Protein AF-A0A955Y5Y2-F1 (afdb_monomer_lite)

pLDDT: mean 74.16, std 17.86, range [42.34, 96.94]

Foldseek 3Di:
DDDDDPVNVVVVVVVVVVVVVVVVVVVVVVVVVVVVVVVVVVVVVVVVVVVVVVLVVLVVVCVVQVHDSQWDWDQDPNFTWIDHPVGDIDGRPPPPDDDPPPPPPPPPDDPPPPPPDDDPPDDDDD

Sequence (126 aa):
MRKLTKAEALVLAAVEDRGQGVERVIRGLMSKVEEHHRAISELDDQMGELEVRRSTERAAVFELLGLPGDSLIVREGGEVMVAWEDGDARPLPVEATDPPEIVKPEDHETPDAEATRIPDEGPPAP

Structure (mmCIF, N/CA/C/O backbone):
data_AF-A0A955Y5Y2-F1
#
_entry.id   AF-A0A955Y5Y2-F1
#
loop_
_atom_site.group_PDB
_atom_site.id
_atom_site.type_symbol
_atom_site.label_atom_id
_atom_site.label_alt_id
_atom_site.label_comp_id
_atom_site.label_asym_id
_atom_site.label_entity_id
_atom_site.label_seq_id
_atom_site.pdbx_PDB_ins_code
_atom_site.Cartn_x
_atom_site.Cartn_y
_atom_site.Cartn_z
_atom_site.occupancy
_atom_site.B_iso_or_equiv
_atom_site.auth_seq_id
_atom_site.auth_comp_id
_atom_site.auth_asym_id
_atom_site.auth_atom_id
_atom_site.pdbx_PDB_model_num
ATOM 1 N N . MET A 1 1 ? -13.826 -6.237 57.355 1.00 45.50 1 MET A N 1
ATOM 2 C CA . MET A 1 1 ? -14.135 -6.392 55.916 1.00 45.50 1 MET A CA 1
ATOM 3 C C . MET A 1 1 ? -15.560 -5.909 55.675 1.00 45.50 1 MET A C 1
ATOM 5 O O . MET A 1 1 ? -16.478 -6.518 56.210 1.00 45.50 1 MET A O 1
ATOM 9 N N . ARG A 1 2 ? -15.763 -4.786 54.968 1.00 61.03 2 ARG A N 1
ATOM 10 C CA . ARG A 1 2 ? -17.113 -4.373 54.542 1.00 61.03 2 ARG A CA 1
ATOM 11 C C . ARG A 1 2 ? -17.550 -5.312 53.416 1.00 61.03 2 ARG A C 1
ATOM 13 O O . ARG A 1 2 ? -16.801 -5.493 52.464 1.00 61.03 2 ARG A O 1
ATOM 20 N N . LYS A 1 3 ? -18.711 -5.951 53.564 1.00 64.31 3 LYS A N 1
ATOM 21 C CA . LYS A 1 3 ? -19.311 -6.775 52.508 1.00 64.31 3 LYS A CA 1
ATOM 22 C C . LYS A 1 3 ? -19.911 -5.831 51.468 1.00 64.31 3 LYS A C 1
ATOM 24 O O . LYS A 1 3 ? -20.670 -4.946 51.857 1.00 64.31 3 LYS A O 1
ATOM 29 N N . LEU A 1 4 ? -19.557 -6.017 50.196 1.00 67.38 4 LEU A N 1
ATOM 30 C CA . LEU A 1 4 ? -20.195 -5.304 49.092 1.00 67.38 4 LEU A CA 1
ATOM 31 C C . LEU A 1 4 ? -21.700 -5.570 49.126 1.00 67.38 4 LEU A C 1
ATOM 33 O O . LEU A 1 4 ? -22.148 -6.710 49.284 1.00 67.38 4 LEU A O 1
ATOM 37 N N . THR A 1 5 ? -22.481 -4.515 48.962 1.00 85.00 5 THR A N 1
ATOM 38 C CA . THR A 1 5 ? -23.910 -4.639 48.709 1.00 85.00 5 THR A CA 1
ATOM 39 C C . THR A 1 5 ? -24.135 -5.231 47.317 1.00 85.00 5 THR A C 1
ATOM 41 O O . THR A 1 5 ? -23.305 -5.111 46.414 1.00 85.00 5 THR A O 1
ATOM 44 N N . LYS A 1 6 ? -25.290 -5.870 47.110 1.00 84.06 6 LYS A N 1
ATOM 45 C CA . LYS A 1 6 ? -25.657 -6.457 45.810 1.00 84.06 6 LYS A CA 1
ATOM 46 C C . LYS A 1 6 ? -25.594 -5.432 44.664 1.00 84.06 6 LYS A C 1
ATOM 48 O O . LYS A 1 6 ? -25.239 -5.791 43.548 1.00 84.06 6 LYS A O 1
ATOM 53 N N . ALA A 1 7 ? -25.912 -4.167 44.947 1.00 79.88 7 ALA A N 1
ATOM 54 C CA . ALA A 1 7 ? -25.835 -3.076 43.980 1.00 79.88 7 ALA A CA 1
ATOM 55 C C . ALA A 1 7 ? -24.384 -2.740 43.600 1.00 79.88 7 ALA A C 1
ATOM 57 O O . ALA A 1 7 ? -24.078 -2.637 42.417 1.00 79.88 7 ALA A O 1
ATOM 58 N N . GLU A 1 8 ? -23.479 -2.644 44.578 1.00 83.62 8 GLU A N 1
ATOM 59 C CA . GLU A 1 8 ? -22.054 -2.392 44.324 1.00 83.62 8 GLU A CA 1
ATOM 60 C C . GLU A 1 8 ? -21.419 -3.521 43.501 1.00 83.62 8 GLU A C 1
ATOM 62 O O . GLU A 1 8 ? -20.617 -3.251 42.612 1.00 83.62 8 GLU A O 1
ATOM 67 N N . ALA A 1 9 ? -21.815 -4.777 43.741 1.00 84.00 9 ALA A N 1
ATOM 68 C CA . ALA A 1 9 ? -21.291 -5.922 42.995 1.00 84.00 9 ALA A CA 1
ATOM 69 C C . ALA A 1 9 ? -21.738 -5.906 41.523 1.00 84.00 9 ALA A C 1
ATOM 71 O O . ALA A 1 9 ? -20.953 -6.218 40.633 1.00 84.00 9 ALA A O 1
ATOM 72 N N . LEU A 1 10 ? -22.985 -5.500 41.261 1.00 84.50 10 LEU A N 1
ATOM 73 C CA . LEU A 1 10 ? -23.511 -5.355 39.901 1.00 84.50 10 LEU A CA 1
ATOM 74 C C . LEU A 1 10 ? -22.847 -4.200 39.146 1.00 84.50 10 LEU A C 1
ATOM 76 O O . LEU A 1 10 ? -22.540 -4.343 37.966 1.00 84.50 10 LEU A O 1
ATOM 80 N N . VAL A 1 11 ? -22.606 -3.071 39.820 1.00 83.81 11 VAL A N 1
ATOM 81 C CA . VAL A 1 11 ? -21.894 -1.933 39.221 1.00 83.81 11 VAL A CA 1
ATOM 82 C C . VAL A 1 11 ? -20.459 -2.323 38.881 1.00 83.81 11 VAL A C 1
ATOM 84 O O . VAL A 1 11 ? -20.006 -2.029 37.779 1.00 83.81 11 VAL A O 1
ATOM 87 N N . LEU A 1 12 ? -19.767 -3.023 39.783 1.00 85.94 12 LEU A N 1
ATOM 88 C CA . LEU A 1 12 ? -18.402 -3.485 39.543 1.00 85.94 12 LEU A CA 1
ATOM 89 C C . LEU A 1 12 ? -18.336 -4.435 38.337 1.00 85.94 12 LEU A C 1
ATOM 91 O O . LEU A 1 12 ? -17.557 -4.188 37.422 1.00 85.94 12 LEU A O 1
ATOM 95 N N . ALA A 1 13 ? -19.222 -5.434 38.276 1.00 82.75 13 ALA A N 1
ATOM 96 C CA . ALA A 1 13 ? -19.293 -6.366 37.150 1.00 82.75 13 ALA A CA 1
ATOM 97 C C . ALA A 1 13 ? -19.595 -5.660 35.813 1.00 82.75 13 ALA A C 1
ATOM 99 O O . ALA A 1 13 ? -19.000 -5.982 34.788 1.00 82.75 13 ALA A O 1
ATOM 100 N N . ALA A 1 14 ? -20.485 -4.661 35.814 1.00 79.69 14 ALA A N 1
ATOM 101 C CA . ALA A 1 14 ? -20.801 -3.884 34.614 1.00 79.69 14 ALA A CA 1
ATOM 102 C C . ALA A 1 14 ? -19.629 -3.000 34.146 1.00 79.69 14 ALA A C 1
ATOM 104 O O . ALA A 1 14 ? -19.460 -2.778 32.947 1.00 79.69 14 ALA A O 1
ATOM 105 N N . VAL A 1 15 ? -18.825 -2.479 35.078 1.00 85.94 15 VAL A N 1
ATOM 106 C CA . VAL A 1 15 ? -17.611 -1.712 34.761 1.00 85.94 15 VAL A CA 1
ATOM 107 C C . VAL A 1 15 ? -16.519 -2.630 34.209 1.00 85.94 15 VAL A C 1
ATOM 109 O O . VAL A 1 15 ? -15.886 -2.274 33.216 1.00 85.94 15 VAL A O 1
ATOM 112 N N . GLU A 1 16 ? -16.335 -3.812 34.797 1.00 89.56 16 GLU A N 1
ATOM 113 C CA . GLU A 1 16 ? -15.384 -4.823 34.320 1.00 89.56 16 GLU A CA 1
ATOM 114 C C . GLU A 1 16 ? -15.719 -5.301 32.902 1.00 89.56 16 GLU A C 1
ATOM 116 O O . GLU A 1 16 ? -14.844 -5.291 32.036 1.00 89.56 16 GLU A O 1
ATOM 121 N N . ASP A 1 17 ? -16.986 -5.629 32.626 1.00 88.31 17 ASP A N 1
ATOM 122 C CA . ASP A 1 17 ? -17.436 -6.053 31.293 1.00 88.31 17 ASP A CA 1
ATOM 123 C C . ASP A 1 17 ? -17.211 -4.956 30.237 1.00 88.31 17 ASP A C 1
ATOM 125 O O . ASP A 1 17 ? -16.697 -5.211 29.144 1.00 88.31 17 ASP A O 1
ATOM 129 N N . ARG A 1 18 ? -17.479 -3.689 30.589 1.00 84.69 18 ARG A N 1
ATOM 130 C CA . ARG A 1 18 ? -17.151 -2.547 29.722 1.00 84.69 18 ARG A CA 1
ATOM 131 C C . ARG A 1 18 ? -15.653 -2.421 29.471 1.00 84.69 18 ARG A C 1
ATOM 133 O O . ARG A 1 18 ? -15.261 -2.173 28.332 1.00 84.69 18 ARG A O 1
ATOM 140 N N . GLY A 1 19 ? -14.829 -2.591 30.504 1.00 86.12 19 GLY A N 1
ATOM 141 C CA . GLY A 1 19 ? -13.370 -2.555 30.388 1.00 86.12 19 GLY A CA 1
ATOM 142 C C . GLY A 1 19 ? -12.848 -3.623 29.426 1.00 86.12 19 GLY A C 1
ATOM 143 O O . GLY A 1 19 ? -12.099 -3.309 28.502 1.00 86.12 19 GLY A O 1
ATOM 144 N N . GLN A 1 20 ? -13.333 -4.858 29.564 1.00 90.38 20 GLN A N 1
ATOM 145 C CA . GLN A 1 20 ? -13.008 -5.966 28.658 1.00 90.38 20 GLN A CA 1
ATOM 146 C C . GLN A 1 20 ? -13.534 -5.736 27.232 1.00 90.38 20 GLN A C 1
ATOM 148 O O . GLN A 1 20 ? -12.909 -6.141 26.249 1.00 90.38 20 GLN A O 1
ATOM 153 N N . GLY A 1 21 ? -14.690 -5.082 27.091 1.00 90.00 21 GLY A N 1
ATOM 154 C CA . GLY A 1 21 ? -15.218 -4.641 25.800 1.00 90.00 21 GLY A CA 1
ATOM 155 C C . GLY A 1 21 ? -14.276 -3.665 25.092 1.00 90.00 21 GLY A C 1
ATOM 156 O O . GLY A 1 21 ? -13.936 -3.876 23.929 1.00 90.00 21 GLY A O 1
ATOM 157 N N . VAL A 1 22 ? -13.805 -2.637 25.802 1.00 92.56 22 VAL A N 1
ATOM 158 C CA . VAL A 1 22 ? -12.859 -1.644 25.268 1.00 92.56 22 VAL A CA 1
ATOM 159 C C . VAL A 1 22 ? -11.522 -2.290 24.903 1.00 92.56 22 VAL A C 1
ATOM 161 O O . VAL A 1 22 ? -11.001 -2.031 23.820 1.00 92.56 22 VAL A O 1
ATOM 164 N N . GLU A 1 23 ? -10.993 -3.175 25.749 1.00 93.38 23 GLU A N 1
ATOM 165 C CA . GLU A 1 23 ? -9.736 -3.879 25.472 1.00 93.38 23 GLU A CA 1
ATOM 166 C C . GLU A 1 23 ? -9.810 -4.697 24.172 1.00 93.38 23 GLU A C 1
ATOM 168 O O . GLU A 1 23 ? -8.896 -4.645 23.345 1.00 93.38 23 GLU A O 1
ATOM 173 N N . ARG A 1 24 ? -10.926 -5.404 23.943 1.00 93.62 24 ARG A N 1
ATOM 174 C CA . ARG A 1 24 ? -11.150 -6.154 22.697 1.00 93.62 24 ARG A CA 1
ATOM 175 C C . ARG A 1 24 ? -11.165 -5.249 21.467 1.00 93.62 24 ARG A C 1
ATOM 177 O O . ARG A 1 24 ? -10.571 -5.612 20.454 1.00 93.62 24 ARG A O 1
ATOM 184 N N . VAL A 1 25 ? -11.800 -4.079 21.555 1.00 93.25 25 VAL A N 1
ATOM 185 C CA . VAL A 1 25 ? -11.823 -3.102 20.453 1.00 93.25 25 VAL A CA 1
ATOM 186 C C . VAL A 1 25 ? -10.416 -2.596 20.149 1.00 93.25 25 VAL A C 1
ATOM 188 O O . VAL A 1 25 ? -10.007 -2.610 18.991 1.00 93.25 25 VAL A O 1
ATOM 191 N N . ILE A 1 26 ? -9.653 -2.205 21.174 1.00 93.31 26 ILE A N 1
ATOM 192 C CA . ILE A 1 26 ? -8.278 -1.714 21.002 1.00 93.31 26 ILE A CA 1
ATOM 193 C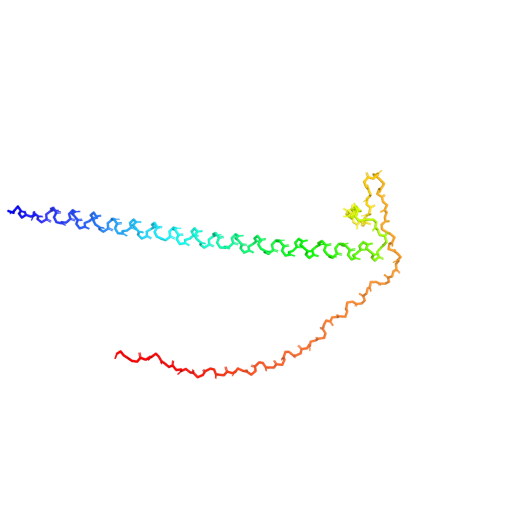 C . ILE A 1 26 ? -7.403 -2.788 20.351 1.00 93.31 26 ILE A C 1
ATOM 195 O O . ILE A 1 26 ? -6.698 -2.501 19.388 1.00 93.31 26 ILE A O 1
ATOM 199 N N . ARG A 1 27 ? -7.492 -4.039 20.816 1.00 94.94 27 ARG A N 1
ATOM 200 C CA . ARG A 1 27 ? -6.735 -5.156 20.237 1.00 94.94 27 ARG A CA 1
ATOM 201 C C . ARG A 1 27 ? -7.098 -5.400 18.771 1.00 94.94 27 ARG A C 1
ATOM 203 O O . ARG A 1 27 ? -6.209 -5.608 17.950 1.00 94.94 27 ARG A O 1
ATOM 210 N N . GLY A 1 28 ? -8.387 -5.330 18.433 1.00 95.50 28 GLY A N 1
ATOM 211 C CA . GLY A 1 28 ? -8.853 -5.429 17.048 1.00 95.50 28 GLY A CA 1
ATOM 212 C C . GLY A 1 28 ? -8.309 -4.305 16.162 1.00 95.50 28 GLY A C 1
ATOM 213 O O . GLY A 1 28 ? -7.850 -4.566 15.052 1.00 95.50 28 GLY A O 1
ATOM 214 N N . LEU A 1 29 ? -8.292 -3.068 16.668 1.00 94.94 29 LEU A N 1
ATOM 215 C CA . LEU A 1 29 ? -7.722 -1.920 15.958 1.00 94.94 29 LEU A CA 1
ATOM 216 C C . LEU A 1 29 ? -6.215 -2.072 15.742 1.00 94.94 29 LEU A C 1
ATOM 218 O O . LEU A 1 29 ? -5.747 -1.859 14.629 1.00 94.94 29 LEU A O 1
ATOM 222 N N . MET A 1 30 ? -5.462 -2.484 16.766 1.00 95.06 30 MET A N 1
ATOM 223 C CA . MET A 1 30 ? -4.018 -2.712 16.636 1.00 95.06 30 MET A CA 1
ATOM 224 C 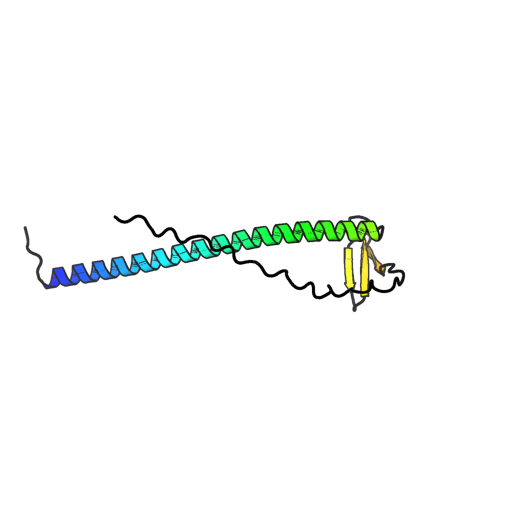C . MET A 1 30 ? -3.710 -3.790 15.595 1.00 95.06 30 MET A C 1
ATOM 226 O O . MET A 1 30 ? -2.867 -3.577 14.730 1.00 95.06 30 MET A O 1
ATOM 230 N N . SER A 1 31 ? -4.456 -4.898 15.606 1.00 94.19 31 SER A N 1
ATOM 231 C CA . SER A 1 31 ? -4.306 -5.949 14.597 1.00 94.19 31 SER A CA 1
ATOM 232 C C . SER A 1 31 ? -4.566 -5.434 13.177 1.00 94.19 31 SER A C 1
ATOM 234 O O . SER A 1 31 ? -3.843 -5.809 12.257 1.00 94.19 31 SER A O 1
ATOM 236 N N . LYS A 1 32 ? -5.559 -4.555 12.989 1.00 95.38 32 LYS A N 1
ATOM 237 C CA . LYS A 1 32 ? -5.836 -3.938 11.684 1.00 95.38 32 LYS A CA 1
ATOM 238 C C . LYS A 1 32 ? -4.749 -2.960 11.246 1.00 95.38 32 LYS A C 1
ATOM 240 O O . LYS A 1 32 ? -4.411 -2.916 10.068 1.00 95.38 32 LYS A O 1
ATOM 245 N N . VAL A 1 33 ? -4.179 -2.201 12.179 1.00 95.31 33 VAL A N 1
ATOM 246 C CA . VAL A 1 33 ? -3.036 -1.322 11.894 1.00 95.31 33 VAL A CA 1
ATOM 247 C C . VAL A 1 33 ? -1.829 -2.138 11.427 1.00 95.31 33 VAL A C 1
ATOM 249 O O . VAL A 1 33 ? -1.204 -1.775 10.435 1.00 95.31 33 VAL A O 1
ATOM 252 N N . GLU A 1 34 ? -1.530 -3.260 12.084 1.00 95.88 34 GLU A N 1
ATOM 253 C CA . GLU A 1 34 ? -0.437 -4.151 11.674 1.00 95.88 34 GLU A CA 1
ATOM 254 C C . GLU A 1 34 ? -0.662 -4.762 10.284 1.00 95.88 34 GLU A C 1
ATOM 256 O O . GLU A 1 34 ? 0.269 -4.821 9.482 1.00 95.88 34 GLU A O 1
ATOM 261 N N . GLU A 1 35 ? -1.890 -5.186 9.977 1.00 96.19 35 GLU A N 1
ATOM 262 C CA . GLU A 1 35 ? -2.272 -5.698 8.654 1.00 96.19 35 GLU A CA 1
ATOM 263 C C . GLU A 1 35 ? -2.027 -4.653 7.558 1.00 96.19 35 GLU A C 1
ATOM 265 O O . GLU A 1 35 ? -1.377 -4.949 6.556 1.00 96.19 35 GLU A O 1
ATOM 270 N N . HIS A 1 36 ? -2.472 -3.412 7.773 1.00 95.50 36 HIS A N 1
ATOM 271 C CA . HIS A 1 36 ? -2.233 -2.326 6.824 1.00 95.50 36 HIS A CA 1
ATOM 272 C C . HIS A 1 36 ? -0.751 -1.996 6.674 1.00 95.50 36 HIS A C 1
ATOM 274 O O . HIS A 1 36 ? -0.298 -1.743 5.562 1.00 95.50 36 HIS A O 1
ATOM 280 N N . HIS A 1 37 ? 0.012 -2.020 7.765 1.00 95.56 37 HIS A N 1
ATOM 281 C CA . HIS A 1 37 ? 1.442 -1.751 7.699 1.00 95.56 37 HIS A CA 1
ATOM 282 C C . HIS A 1 37 ? 2.183 -2.797 6.856 1.00 95.56 37 HIS A C 1
ATOM 284 O O . HIS A 1 37 ? 3.022 -2.433 6.036 1.00 95.56 37 HIS A O 1
ATOM 290 N N . ARG A 1 38 ? 1.825 -4.082 6.989 1.00 94.81 38 ARG A N 1
ATOM 291 C CA . ARG A 1 38 ? 2.373 -5.147 6.133 1.00 94.81 38 ARG A CA 1
ATOM 292 C C . ARG A 1 38 ? 1.997 -4.953 4.668 1.00 94.81 38 ARG A C 1
ATOM 294 O O . ARG A 1 38 ? 2.872 -5.041 3.819 1.00 94.81 38 ARG A O 1
ATOM 301 N N . ALA A 1 39 ? 0.732 -4.639 4.386 1.00 95.25 39 ALA A N 1
ATOM 302 C CA . ALA A 1 39 ? 0.272 -4.408 3.018 1.00 95.25 39 ALA A CA 1
ATOM 303 C C . ALA A 1 39 ? 0.993 -3.225 2.348 1.00 95.25 39 ALA A C 1
ATOM 305 O O . ALA A 1 39 ? 1.331 -3.302 1.174 1.00 95.25 39 ALA A O 1
ATOM 306 N N . ILE A 1 40 ? 1.252 -2.143 3.091 1.00 95.44 40 ILE A N 1
ATOM 307 C CA . ILE A 1 40 ? 2.024 -1.000 2.582 1.00 95.44 40 ILE A CA 1
ATOM 308 C C . ILE A 1 40 ? 3.462 -1.422 2.270 1.00 95.44 40 ILE A C 1
ATOM 310 O O . ILE A 1 40 ? 3.950 -1.116 1.191 1.00 95.44 40 ILE A O 1
ATOM 314 N N . SER A 1 41 ? 4.113 -2.161 3.172 1.00 96.12 41 SER A N 1
ATOM 315 C CA . SER A 1 41 ? 5.479 -2.648 2.938 1.00 96.12 41 SER A CA 1
ATOM 316 C C . SER A 1 41 ? 5.568 -3.541 1.700 1.00 96.12 41 SER A C 1
ATOM 318 O O . SER A 1 41 ? 6.495 -3.405 0.915 1.00 96.12 41 SER A O 1
ATOM 320 N N . GLU A 1 42 ? 4.594 -4.431 1.505 1.00 96.88 42 GLU A N 1
ATOM 321 C CA . GLU A 1 42 ? 4.548 -5.308 0.332 1.00 96.88 42 GLU A CA 1
ATOM 322 C C . GLU A 1 42 ? 4.336 -4.519 -0.968 1.00 96.88 42 GLU A C 1
ATOM 324 O O . GLU A 1 42 ? 4.952 -4.825 -1.987 1.00 96.88 42 GLU A O 1
ATOM 329 N N . LEU A 1 43 ? 3.501 -3.476 -0.940 1.00 96.94 43 LEU A N 1
ATOM 330 C CA . LEU A 1 43 ? 3.318 -2.584 -2.085 1.00 96.94 43 LEU A CA 1
ATOM 331 C C . LEU A 1 43 ? 4.586 -1.788 -2.410 1.00 96.94 43 LEU A C 1
ATOM 333 O O . LEU A 1 43 ? 4.896 -1.621 -3.588 1.00 96.94 43 LEU A O 1
ATOM 337 N N . ASP A 1 44 ? 5.316 -1.322 -1.398 1.00 95.62 44 ASP A N 1
ATOM 338 C CA . ASP A 1 44 ? 6.589 -0.621 -1.591 1.00 95.62 44 ASP A CA 1
ATOM 339 C C . ASP A 1 44 ? 7.636 -1.546 -2.234 1.00 95.62 44 ASP A C 1
ATOM 341 O O . ASP A 1 44 ? 8.313 -1.141 -3.183 1.00 95.62 44 ASP A O 1
ATOM 345 N N . ASP A 1 45 ? 7.718 -2.805 -1.793 1.00 95.31 45 ASP A N 1
ATOM 346 C CA . ASP A 1 45 ? 8.606 -3.808 -2.392 1.00 95.31 45 ASP A CA 1
ATOM 347 C C . ASP A 1 45 ? 8.234 -4.074 -3.864 1.00 95.31 45 ASP A C 1
ATOM 349 O O . ASP A 1 45 ? 9.089 -4.011 -4.752 1.00 95.31 45 ASP A O 1
ATOM 353 N N . GLN A 1 46 ? 6.942 -4.277 -4.153 1.00 95.75 46 GLN A N 1
ATOM 354 C CA . GLN A 1 46 ? 6.439 -4.457 -5.522 1.00 95.75 46 GLN A CA 1
ATOM 355 C C . GLN A 1 46 ? 6.719 -3.238 -6.410 1.00 95.75 46 GLN A C 1
ATOM 357 O O . GLN A 1 46 ? 7.081 -3.383 -7.581 1.00 95.75 46 GLN A O 1
ATOM 362 N N . MET A 1 47 ? 6.562 -2.025 -5.874 1.00 95.00 47 MET A N 1
ATOM 363 C CA . MET A 1 47 ? 6.903 -0.798 -6.589 1.00 95.00 47 MET A CA 1
ATOM 364 C C . MET A 1 47 ? 8.395 -0.736 -6.914 1.00 95.00 47 MET A C 1
ATOM 366 O O . MET A 1 47 ? 8.742 -0.425 -8.053 1.00 95.00 47 MET A O 1
ATOM 370 N N . GLY A 1 48 ? 9.266 -1.081 -5.963 1.00 93.62 48 GLY A N 1
ATOM 371 C CA . GLY A 1 48 ? 10.709 -1.135 -6.187 1.00 93.62 48 GLY A CA 1
ATOM 372 C C . GLY A 1 48 ? 11.092 -2.117 -7.298 1.00 93.62 48 GLY A C 1
ATOM 373 O O . GLY A 1 48 ? 11.865 -1.775 -8.196 1.00 93.62 48 GLY A O 1
ATOM 374 N N . GLU A 1 49 ? 10.501 -3.313 -7.304 1.00 95.00 49 GLU A N 1
ATOM 375 C CA . GLU A 1 49 ? 10.715 -4.300 -8.370 1.00 95.00 49 GLU A CA 1
ATOM 376 C C . GLU A 1 49 ? 10.250 -3.788 -9.741 1.00 95.00 49 GLU A C 1
ATOM 378 O O . GLU A 1 49 ? 10.966 -3.931 -10.738 1.00 95.00 49 GLU A O 1
ATOM 383 N N . LEU A 1 50 ? 9.074 -3.154 -9.803 1.00 95.38 50 LEU A N 1
ATOM 384 C CA . LEU A 1 50 ? 8.546 -2.569 -11.037 1.00 95.38 50 LEU A CA 1
ATOM 385 C C . LEU A 1 50 ? 9.406 -1.408 -11.543 1.00 95.38 50 LEU A C 1
ATOM 387 O O . LEU A 1 50 ? 9.595 -1.281 -12.752 1.00 95.38 50 LEU A O 1
ATOM 391 N N . GLU A 1 51 ? 9.948 -0.575 -10.657 1.00 92.75 51 GLU A N 1
ATOM 392 C CA . GLU A 1 51 ? 10.857 0.511 -11.025 1.00 92.75 51 GLU A CA 1
ATOM 393 C C . GLU A 1 51 ? 12.169 -0.018 -11.605 1.00 92.75 51 GLU A C 1
ATOM 395 O O . GLU A 1 51 ? 12.607 0.454 -12.660 1.00 92.75 51 GLU A O 1
ATOM 400 N N . VAL A 1 52 ? 12.763 -1.033 -10.971 1.00 93.44 52 VAL A N 1
ATOM 401 C CA . VAL A 1 52 ? 13.970 -1.695 -11.484 1.00 93.44 52 VAL A CA 1
ATOM 402 C C . VAL A 1 52 ? 13.686 -2.321 -12.843 1.00 93.44 52 VAL A C 1
ATOM 404 O O . VAL A 1 52 ? 14.401 -2.038 -13.805 1.00 93.44 52 VAL A O 1
ATOM 407 N N . ARG A 1 53 ? 12.606 -3.100 -12.961 1.00 92.75 53 ARG A N 1
ATOM 408 C CA . ARG A 1 53 ? 12.206 -3.735 -14.221 1.00 92.75 53 ARG A CA 1
ATOM 409 C C . ARG A 1 53 ? 11.987 -2.706 -15.326 1.00 92.75 53 ARG A C 1
ATOM 411 O O . ARG A 1 53 ? 12.545 -2.851 -16.410 1.00 92.75 53 ARG A O 1
ATOM 418 N N . ARG A 1 54 ? 11.237 -1.638 -15.043 1.00 89.31 54 ARG A N 1
ATOM 419 C CA . ARG A 1 54 ? 10.994 -0.537 -15.984 1.00 89.31 54 ARG A CA 1
ATOM 420 C C . ARG A 1 54 ? 12.299 0.133 -16.409 1.00 89.31 54 ARG A C 1
ATOM 422 O O . ARG A 1 54 ? 12.439 0.492 -17.575 1.00 89.31 54 ARG A O 1
ATOM 429 N N . SER A 1 55 ? 13.240 0.318 -15.485 1.00 85.50 55 SER A N 1
ATOM 430 C CA . SER A 1 55 ? 14.560 0.880 -15.782 1.00 85.50 55 SER A CA 1
ATOM 431 C C . SER A 1 55 ? 15.359 -0.031 -16.719 1.00 85.50 55 SER A C 1
ATOM 433 O O . SER A 1 55 ? 15.880 0.435 -17.731 1.00 85.50 55 SER A O 1
ATOM 435 N N . THR A 1 56 ? 15.389 -1.339 -16.446 1.00 87.00 56 THR A N 1
ATOM 436 C CA . THR A 1 56 ? 16.073 -2.330 -17.291 1.00 87.00 56 THR A CA 1
ATOM 437 C C . THR A 1 56 ? 15.453 -2.421 -18.684 1.00 87.00 56 THR A C 1
ATOM 439 O O . THR A 1 56 ? 16.174 -2.375 -19.679 1.00 87.00 56 THR A O 1
ATOM 442 N N . GLU A 1 57 ? 14.124 -2.497 -18.775 1.00 87.19 57 GLU A N 1
ATOM 443 C CA . GLU A 1 57 ? 13.405 -2.523 -20.053 1.00 87.19 57 GLU A CA 1
ATOM 444 C C . GLU A 1 57 ? 13.642 -1.230 -20.847 1.00 87.19 57 GLU A C 1
ATOM 446 O O . GLU A 1 57 ? 13.925 -1.282 -22.043 1.00 87.19 57 GLU A O 1
ATOM 451 N N . ARG A 1 58 ? 13.613 -0.063 -20.186 1.00 84.06 58 ARG A N 1
ATOM 452 C CA . ARG A 1 58 ? 13.922 1.224 -20.825 1.00 84.06 58 ARG A CA 1
ATOM 453 C C . ARG A 1 58 ? 15.350 1.255 -21.368 1.00 84.06 58 ARG A C 1
ATOM 455 O O . ARG A 1 58 ? 15.539 1.679 -22.504 1.00 84.06 58 ARG A O 1
ATOM 462 N N . ALA A 1 59 ? 16.333 0.803 -20.591 1.00 81.94 59 ALA A N 1
ATOM 463 C CA . ALA A 1 59 ? 17.725 0.755 -21.030 1.00 81.94 59 ALA A CA 1
ATOM 464 C C . ALA A 1 59 ? 17.899 -0.145 -22.265 1.00 81.94 59 ALA A C 1
ATOM 466 O O . ALA A 1 59 ? 18.526 0.275 -23.234 1.00 81.94 59 ALA A O 1
ATOM 467 N N . ALA A 1 60 ? 17.273 -1.327 -22.273 1.00 84.25 60 ALA A N 1
ATOM 468 C CA . ALA A 1 60 ? 17.315 -2.245 -23.412 1.00 84.25 60 ALA A CA 1
ATOM 469 C C . ALA A 1 60 ? 16.669 -1.645 -24.673 1.00 84.25 60 ALA A C 1
ATOM 471 O O . ALA A 1 60 ? 17.229 -1.737 -25.763 1.00 84.25 60 ALA A O 1
ATOM 472 N N . VAL A 1 61 ? 15.513 -0.985 -24.534 1.00 83.81 61 VAL A N 1
ATOM 473 C CA . VAL A 1 61 ? 14.854 -0.287 -25.652 1.00 83.81 61 VAL A CA 1
ATOM 474 C C . VAL A 1 61 ? 15.747 0.821 -26.208 1.00 83.81 61 VAL A C 1
ATOM 476 O O . VAL A 1 61 ? 15.827 0.995 -27.421 1.00 83.81 61 VAL A O 1
ATOM 479 N N . PHE A 1 62 ? 16.434 1.565 -25.343 1.00 82.88 62 PHE A N 1
ATOM 480 C CA . PHE A 1 62 ? 17.291 2.668 -25.774 1.00 82.88 62 PHE A CA 1
ATOM 481 C C . PHE A 1 62 ? 18.529 2.152 -26.500 1.00 82.88 62 PHE A C 1
ATOM 483 O O . PHE A 1 62 ? 18.868 2.685 -27.552 1.00 82.88 62 PHE A O 1
ATOM 490 N N . GLU A 1 63 ? 19.152 1.086 -25.997 1.00 80.81 63 GLU A N 1
ATOM 491 C CA . GLU A 1 63 ? 20.273 0.423 -26.665 1.00 80.81 63 GLU A CA 1
ATOM 492 C C . GLU A 1 63 ? 19.875 -0.093 -28.055 1.00 80.81 63 GLU A C 1
ATOM 494 O O . GLU A 1 63 ? 20.555 0.207 -29.036 1.00 80.81 63 GLU A O 1
ATOM 499 N N . LEU A 1 64 ? 18.737 -0.791 -28.163 1.00 81.69 64 LEU A N 1
ATOM 500 C CA . LEU A 1 64 ? 18.225 -1.313 -29.437 1.00 81.69 64 LEU A CA 1
ATOM 501 C C . LEU A 1 64 ? 17.956 -0.212 -30.468 1.00 81.69 64 LEU A C 1
ATOM 503 O O . LEU A 1 64 ? 18.157 -0.421 -31.662 1.00 81.69 64 LEU A O 1
ATOM 507 N N . LEU A 1 65 ? 17.502 0.954 -30.013 1.00 80.62 65 LEU A N 1
ATOM 508 C CA . LEU A 1 65 ? 17.182 2.096 -30.867 1.00 80.62 65 LEU A CA 1
ATOM 509 C C . LEU A 1 65 ? 18.364 3.065 -31.050 1.00 80.62 65 LEU A C 1
ATOM 511 O O . LEU A 1 65 ? 18.213 4.085 -31.722 1.00 80.62 65 LEU A O 1
ATOM 515 N N . GLY A 1 66 ? 19.527 2.783 -30.449 1.00 80.88 66 GLY A N 1
ATOM 516 C CA . GLY A 1 66 ? 20.692 3.672 -30.476 1.00 80.88 66 GLY A CA 1
ATOM 517 C C . GLY A 1 66 ? 20.438 5.038 -29.829 1.00 80.88 66 GLY A C 1
ATOM 518 O O . GLY A 1 66 ? 21.058 6.030 -30.214 1.00 80.88 66 GLY A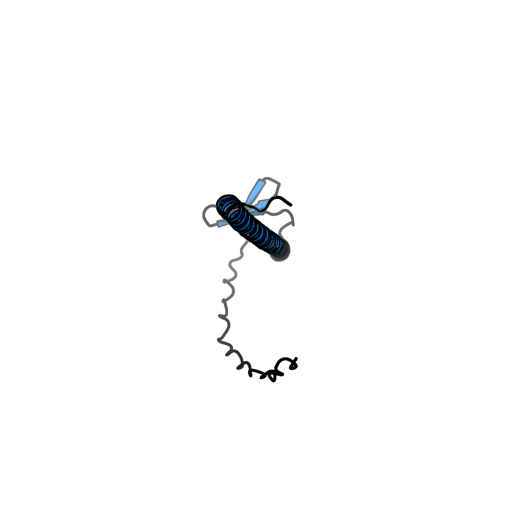 O 1
ATOM 519 N N . LEU A 1 67 ? 19.500 5.109 -28.882 1.00 78.88 67 LEU A N 1
ATOM 520 C CA . LEU A 1 67 ? 19.118 6.340 -28.200 1.00 78.88 67 LEU A CA 1
ATOM 521 C C . LEU A 1 67 ? 20.063 6.630 -27.025 1.00 78.88 67 LEU A C 1
ATOM 523 O O . LEU A 1 67 ? 20.439 5.711 -26.293 1.00 78.88 67 LEU A O 1
ATOM 527 N N . PRO A 1 68 ? 20.421 7.902 -26.786 1.00 77.56 68 PRO A N 1
ATOM 528 C CA . PRO A 1 68 ? 21.198 8.274 -25.610 1.00 77.56 68 PRO A CA 1
ATOM 529 C C . PRO A 1 68 ? 20.389 8.062 -24.315 1.00 77.56 68 PRO A C 1
ATOM 531 O O . PRO A 1 68 ? 19.158 8.137 -24.315 1.00 77.56 68 PRO A O 1
ATOM 534 N N . GLY A 1 69 ? 21.075 7.747 -23.209 1.00 70.31 69 GLY A N 1
ATOM 535 C CA . GLY A 1 69 ? 20.465 7.274 -21.951 1.00 70.31 69 GLY A CA 1
ATOM 536 C C . GLY A 1 69 ? 19.530 8.269 -21.244 1.00 70.31 69 GLY A C 1
ATOM 537 O O . GLY A 1 69 ? 18.705 7.874 -20.423 1.00 70.31 69 GLY A O 1
ATOM 538 N N . ASP A 1 70 ? 19.630 9.544 -21.592 1.00 75.81 70 ASP A N 1
ATOM 539 C CA . ASP A 1 70 ? 18.810 10.668 -21.135 1.00 75.81 70 ASP A CA 1
ATOM 540 C C . ASP A 1 70 ? 17.571 10.925 -22.013 1.00 75.81 70 ASP A C 1
ATOM 542 O O . ASP A 1 70 ? 16.733 11.756 -21.664 1.00 75.81 70 ASP A O 1
ATOM 546 N N . SER A 1 71 ? 17.397 10.180 -23.110 1.00 74.44 71 SER A N 1
ATOM 547 C CA . SER A 1 71 ? 16.238 10.326 -23.998 1.00 74.44 71 SER A CA 1
ATOM 548 C C . SER A 1 71 ? 14.916 10.115 -23.251 1.00 74.44 71 SER A C 1
ATOM 550 O O . SER A 1 71 ? 14.797 9.276 -22.352 1.00 74.44 71 SER A O 1
ATOM 552 N N . LEU A 1 72 ? 13.877 10.838 -23.654 1.00 73.94 72 LEU A N 1
ATOM 553 C CA . LEU A 1 72 ? 12.520 10.703 -23.139 1.00 73.94 72 LEU A CA 1
ATOM 554 C C . LEU A 1 72 ? 11.600 10.233 -24.266 1.00 73.94 72 LEU A C 1
ATOM 556 O O . LEU A 1 72 ? 11.486 10.899 -25.289 1.00 73.94 72 LEU A O 1
ATOM 560 N N . ILE A 1 73 ? 10.912 9.107 -24.076 1.00 74.06 73 ILE A N 1
ATOM 561 C CA . ILE A 1 73 ? 9.874 8.658 -25.011 1.00 74.06 73 ILE A CA 1
ATOM 562 C C . ILE A 1 73 ? 8.536 9.248 -24.556 1.00 74.06 73 ILE A C 1
ATOM 564 O O . ILE A 1 73 ? 8.070 8.953 -23.454 1.00 74.06 73 ILE A O 1
ATOM 568 N N . VAL A 1 74 ? 7.921 10.080 -25.394 1.00 77.56 74 VAL A N 1
ATOM 569 C CA . VAL A 1 74 ? 6.654 10.773 -25.120 1.00 77.56 74 VAL A CA 1
ATOM 570 C C . VAL A 1 74 ? 5.614 10.338 -26.140 1.00 77.56 74 VAL A C 1
ATOM 572 O O . VAL A 1 74 ? 5.938 10.106 -27.300 1.00 77.56 74 VAL A O 1
ATOM 575 N N . ARG A 1 75 ? 4.350 10.230 -25.725 1.00 76.56 75 ARG A N 1
ATOM 576 C CA . ARG A 1 75 ? 3.238 10.005 -26.650 1.00 76.56 75 ARG A CA 1
ATOM 577 C C . ARG A 1 75 ? 2.429 11.285 -26.801 1.00 76.56 75 ARG A C 1
ATOM 579 O O . ARG A 1 75 ? 1.782 11.703 -25.845 1.00 76.56 75 ARG A O 1
ATOM 586 N N . GLU A 1 76 ? 2.439 11.876 -27.989 1.00 74.81 76 GLU A N 1
ATOM 587 C CA . GLU A 1 76 ? 1.728 13.121 -28.293 1.00 74.81 76 GLU A CA 1
ATOM 588 C C . GLU A 1 76 ? 0.845 12.913 -29.528 1.00 74.81 76 GLU A C 1
ATOM 590 O O . GLU A 1 76 ? 1.285 12.370 -30.535 1.00 74.81 76 GLU A O 1
ATOM 595 N N . GLY A 1 77 ? -0.450 13.233 -29.430 1.00 77.31 77 GLY A N 1
ATOM 596 C CA . GLY A 1 77 ? -1.390 13.065 -30.551 1.00 77.31 77 GLY A CA 1
ATOM 597 C C . GLY A 1 77 ? -1.604 11.623 -31.047 1.00 77.31 77 GLY A C 1
ATOM 598 O O . GLY A 1 77 ? -2.219 11.431 -32.088 1.00 77.31 77 GLY A O 1
ATOM 599 N N . GLY A 1 78 ? -1.129 10.607 -30.314 1.00 77.62 78 GLY A N 1
ATOM 600 C CA . GLY A 1 78 ? -1.162 9.196 -30.726 1.00 77.62 78 GLY A CA 1
ATOM 601 C C . GLY A 1 78 ? 0.148 8.694 -31.343 1.00 77.62 78 GLY A C 1
ATOM 602 O O . GLY A 1 78 ? 0.344 7.480 -31.431 1.00 77.62 78 GLY A O 1
ATOM 603 N N . GLU A 1 79 ? 1.068 9.600 -31.667 1.00 71.75 79 GLU A N 1
ATOM 604 C CA . GLU A 1 79 ? 2.409 9.292 -32.159 1.00 71.75 79 GLU A CA 1
ATOM 605 C C . GLU A 1 79 ? 3.397 9.157 -30.997 1.00 71.75 79 GLU A C 1
ATOM 607 O O . GLU A 1 79 ? 3.230 9.767 -29.938 1.00 71.75 79 GLU A O 1
ATOM 612 N N . VAL A 1 80 ? 4.408 8.305 -31.177 1.00 74.06 80 VAL A N 1
ATOM 613 C CA . VAL A 1 80 ? 5.478 8.113 -30.195 1.00 74.06 80 VAL A CA 1
ATOM 614 C C . VAL A 1 80 ? 6.696 8.917 -30.648 1.00 74.06 80 VAL A C 1
ATOM 616 O O . VAL A 1 80 ? 7.246 8.691 -31.725 1.00 74.06 80 VAL A O 1
ATOM 619 N N . MET A 1 81 ? 7.106 9.855 -29.808 1.00 72.44 81 MET A N 1
ATOM 620 C CA . MET A 1 81 ? 8.184 10.811 -30.032 1.00 72.44 81 MET A CA 1
ATOM 621 C C . MET A 1 81 ? 9.348 10.507 -29.089 1.00 72.44 81 MET A C 1
ATOM 623 O O . MET A 1 81 ? 9.132 10.062 -27.961 1.00 72.44 81 MET A O 1
ATOM 627 N N . VAL A 1 82 ? 10.574 10.792 -29.521 1.00 73.44 82 VAL A N 1
ATOM 628 C CA . VAL A 1 82 ? 11.749 10.864 -28.646 1.00 73.44 82 VAL A CA 1
ATOM 629 C C . VAL A 1 82 ? 12.145 12.324 -28.490 1.00 73.44 82 VAL A C 1
ATOM 631 O O . VAL A 1 82 ? 12.362 13.019 -29.479 1.00 73.44 82 VAL A O 1
ATOM 634 N N . ALA A 1 83 ? 12.228 12.782 -27.247 1.00 69.50 83 ALA A N 1
ATOM 635 C CA . ALA A 1 83 ? 12.730 14.096 -26.880 1.00 69.50 83 ALA A CA 1
ATOM 636 C C . ALA A 1 83 ? 14.084 13.965 -26.173 1.00 69.50 83 ALA A C 1
ATOM 638 O O . ALA A 1 83 ? 14.279 13.061 -25.356 1.00 69.50 83 ALA A O 1
ATOM 639 N N . TRP A 1 84 ? 14.997 14.885 -26.472 1.00 72.25 84 TRP A N 1
ATOM 640 C CA . TRP A 1 84 ? 16.279 15.046 -25.776 1.00 72.25 84 TRP A CA 1
ATOM 641 C C . TRP A 1 84 ? 16.257 16.303 -24.894 1.00 72.25 84 TRP A C 1
ATOM 643 O O . TRP A 1 84 ? 15.432 17.192 -25.121 1.00 72.25 84 TRP A O 1
ATOM 653 N N . GLU A 1 85 ? 17.158 16.400 -23.903 1.00 57.69 85 GLU A N 1
ATOM 654 C CA . GLU A 1 85 ? 17.279 17.586 -23.025 1.00 57.69 85 GLU A CA 1
ATOM 655 C C . GLU A 1 85 ? 17.481 18.898 -23.811 1.00 57.69 85 GLU A C 1
ATOM 657 O O . GLU A 1 85 ? 17.083 19.962 -23.339 1.00 57.69 85 GLU A O 1
ATOM 662 N N . ASP A 1 86 ? 17.980 18.822 -25.048 1.00 57.22 86 ASP A N 1
ATOM 663 C CA . ASP A 1 86 ? 18.159 19.968 -25.949 1.00 57.22 86 ASP A CA 1
ATOM 664 C C . ASP A 1 86 ? 16.851 20.491 -26.593 1.00 57.22 86 ASP A C 1
ATOM 666 O O . ASP A 1 86 ? 16.882 21.426 -27.393 1.00 57.22 86 ASP A O 1
ATOM 670 N N . GLY A 1 87 ? 15.683 19.928 -26.253 1.00 53.97 87 GLY A N 1
ATOM 671 C CA . GLY A 1 87 ? 14.364 20.457 -26.636 1.00 53.97 87 GLY A CA 1
ATOM 672 C C . GLY A 1 87 ? 13.861 20.066 -28.031 1.00 53.97 87 GLY A C 1
ATOM 673 O O . GLY A 1 87 ? 12.731 20.399 -28.389 1.00 53.97 87 GLY A O 1
ATOM 674 N N . ASP A 1 88 ? 14.648 19.318 -28.802 1.00 58.31 88 ASP A N 1
ATOM 675 C CA . ASP A 1 88 ? 14.221 18.745 -30.078 1.00 58.31 88 ASP A CA 1
ATOM 676 C C . ASP A 1 88 ? 13.461 17.430 -29.827 1.00 58.31 88 ASP A C 1
ATOM 678 O O . ASP A 1 88 ? 14.057 16.407 -29.492 1.00 58.31 88 ASP A O 1
ATOM 682 N N . ALA A 1 89 ? 12.138 17.434 -30.003 1.00 58.56 89 ALA A N 1
ATOM 683 C CA . ALA A 1 89 ? 11.352 16.207 -30.116 1.00 58.56 89 ALA A CA 1
ATOM 684 C C . ALA A 1 89 ? 11.352 15.744 -31.578 1.00 58.56 89 ALA A C 1
ATOM 686 O O . ALA A 1 89 ? 10.906 16.472 -32.467 1.00 58.56 89 ALA A O 1
ATOM 687 N N . ARG A 1 90 ? 11.844 14.532 -31.846 1.00 61.41 90 ARG A N 1
ATOM 688 C CA . ARG A 1 90 ? 11.796 13.915 -33.178 1.00 61.41 90 ARG A CA 1
ATOM 689 C C . ARG A 1 90 ? 10.967 12.632 -33.137 1.00 61.41 90 ARG A C 1
ATOM 691 O O . ARG A 1 90 ? 10.977 11.934 -32.121 1.00 61.41 90 ARG A O 1
ATOM 698 N N . PRO A 1 91 ? 10.235 12.308 -34.215 1.00 58.00 91 PRO A N 1
ATOM 699 C CA . PRO A 1 91 ? 9.545 11.029 -34.304 1.00 58.00 91 PRO A CA 1
ATOM 700 C C . PRO A 1 91 ? 10.563 9.896 -34.174 1.00 58.00 91 PRO A C 1
ATOM 702 O O . PRO A 1 91 ? 11.671 9.985 -34.712 1.00 58.00 91 PRO A O 1
ATOM 705 N N . LEU A 1 92 ? 10.197 8.841 -33.441 1.00 55.09 92 LEU A N 1
ATOM 706 C CA . LEU A 1 92 ? 11.021 7.637 -33.373 1.00 55.09 92 LEU A CA 1
ATOM 707 C C . LEU A 1 92 ? 11.276 7.121 -34.791 1.00 55.09 92 LEU A C 1
ATOM 709 O O . LEU A 1 92 ? 10.312 6.966 -35.547 1.00 55.09 92 LEU A O 1
ATOM 713 N N . PRO A 1 93 ? 12.532 6.812 -35.159 1.00 54.47 93 PRO A N 1
ATOM 714 C CA . PRO A 1 93 ? 12.825 6.113 -36.395 1.00 54.47 93 PRO A CA 1
ATOM 715 C C . PRO A 1 93 ? 12.423 4.646 -36.214 1.00 54.47 93 PRO A C 1
ATOM 717 O O . PRO A 1 93 ? 13.256 3.758 -36.087 1.00 54.47 93 PRO A O 1
ATOM 720 N N . VAL A 1 94 ? 11.121 4.381 -36.155 1.00 52.28 94 VAL A N 1
ATOM 721 C CA . VAL A 1 94 ? 10.600 3.057 -36.466 1.00 52.28 94 VAL A CA 1
ATOM 722 C C . VAL A 1 94 ? 10.717 2.936 -37.979 1.00 52.28 94 VAL A C 1
ATOM 724 O O . VAL A 1 94 ? 9.834 3.369 -38.719 1.00 52.28 94 VAL A O 1
ATOM 727 N N . GLU A 1 95 ? 11.831 2.375 -38.463 1.00 49.03 95 GLU A N 1
ATOM 728 C CA . GLU A 1 95 ? 11.738 1.631 -39.717 1.00 49.03 95 GLU A CA 1
ATOM 729 C C . GLU A 1 95 ? 10.564 0.677 -39.524 1.00 49.03 95 GLU A C 1
ATOM 731 O O . GLU A 1 95 ? 10.515 -0.022 -38.507 1.00 49.03 95 GLU A O 1
ATOM 736 N N . ALA A 1 96 ? 9.584 0.740 -40.428 1.00 43.41 96 ALA A N 1
ATOM 737 C CA . ALA A 1 96 ? 8.418 -0.128 -40.443 1.00 43.41 96 ALA A CA 1
ATOM 738 C C . ALA A 1 96 ? 8.885 -1.576 -40.641 1.00 43.41 96 ALA A C 1
ATOM 740 O O . ALA A 1 96 ? 8.816 -2.144 -41.723 1.00 43.41 96 ALA A O 1
ATOM 741 N N . THR A 1 97 ? 9.450 -2.138 -39.588 1.00 47.12 97 THR A N 1
ATOM 742 C CA . THR A 1 97 ? 9.601 -3.557 -39.391 1.00 47.12 97 THR A CA 1
ATOM 743 C C . THR A 1 97 ? 8.225 -4.007 -38.962 1.00 47.12 97 THR A C 1
ATOM 745 O O . THR A 1 97 ? 7.630 -3.436 -38.041 1.00 47.12 97 THR A O 1
ATOM 748 N N . ASP A 1 98 ? 7.675 -4.945 -39.731 1.00 47.44 98 ASP A N 1
ATOM 749 C CA . ASP A 1 98 ? 6.384 -5.546 -39.443 1.00 47.44 98 ASP A CA 1
ATOM 750 C C . ASP A 1 98 ? 6.316 -5.870 -37.944 1.00 47.44 98 ASP A C 1
ATOM 752 O O . ASP A 1 98 ? 7.302 -6.375 -37.389 1.00 47.44 98 ASP A O 1
ATOM 756 N N . PRO A 1 99 ? 5.205 -5.534 -37.258 1.00 47.31 99 PRO A N 1
ATOM 757 C CA . PRO A 1 99 ? 5.064 -5.852 -35.847 1.00 47.31 99 PRO A CA 1
ATOM 758 C C . PRO A 1 99 ? 5.399 -7.336 -35.667 1.00 47.31 99 PRO A C 1
ATOM 760 O O . PRO A 1 99 ? 4.887 -8.147 -36.445 1.00 47.31 99 PRO A O 1
ATOM 763 N N . PRO A 1 100 ? 6.264 -7.705 -34.701 1.00 45.66 100 PRO A N 1
ATOM 764 C CA . PRO A 1 100 ? 6.588 -9.105 -34.489 1.00 45.66 100 PRO A CA 1
ATOM 765 C C . PRO A 1 100 ? 5.269 -9.851 -34.311 1.00 45.66 100 PRO A C 1
ATOM 767 O O . PRO A 1 100 ? 4.431 -9.429 -33.506 1.00 45.66 100 PRO A O 1
ATOM 770 N N . GLU A 1 101 ? 5.053 -10.904 -35.107 1.00 42.34 101 GLU A N 1
ATOM 771 C CA . GLU A 1 101 ? 3.888 -11.762 -34.933 1.00 42.34 101 GLU A CA 1
ATOM 772 C C . GLU A 1 101 ? 3.854 -12.166 -33.463 1.00 42.34 101 GLU A C 1
ATOM 774 O O . GLU A 1 101 ? 4.768 -12.818 -32.953 1.00 42.34 101 GLU A O 1
ATOM 779 N N . ILE A 1 102 ? 2.812 -11.723 -32.761 1.00 49.50 102 ILE A N 1
ATOM 780 C CA . ILE A 1 102 ? 2.510 -12.220 -31.429 1.00 49.50 102 ILE A CA 1
ATOM 781 C C . ILE A 1 102 ? 2.126 -13.677 -31.654 1.00 49.50 102 ILE A C 1
ATOM 783 O O . ILE A 1 102 ? 0.966 -13.989 -31.934 1.00 49.50 102 ILE A O 1
ATOM 787 N N . VAL A 1 103 ? 3.116 -14.564 -31.581 1.00 48.16 103 VAL A N 1
ATOM 788 C CA . VAL A 1 103 ? 2.883 -15.993 -31.448 1.00 48.16 103 VAL A CA 1
ATOM 789 C C . VAL A 1 103 ? 2.110 -16.118 -30.148 1.00 48.16 103 VAL A C 1
ATOM 791 O O . VAL A 1 103 ? 2.655 -15.917 -29.060 1.00 48.16 103 VAL A O 1
ATOM 794 N N . LYS A 1 104 ? 0.795 -16.332 -30.265 1.00 44.38 104 LYS A N 1
ATOM 795 C CA . LYS A 1 104 ? -0.022 -16.696 -29.113 1.00 44.38 104 LYS A CA 1
ATOM 796 C C . LYS A 1 104 ? 0.693 -17.879 -28.466 1.00 44.38 104 LYS A C 1
ATOM 798 O O . LYS A 1 104 ? 1.051 -18.790 -29.213 1.00 44.38 104 LYS A O 1
ATOM 803 N N . PRO A 1 105 ? 0.942 -17.862 -27.146 1.00 47.88 105 PRO A N 1
ATOM 804 C CA . PRO A 1 105 ? 1.442 -19.055 -26.492 1.00 47.88 105 PRO A CA 1
ATOM 805 C C . PRO A 1 105 ? 0.463 -20.164 -26.862 1.00 47.88 105 PRO A C 1
ATOM 807 O O . PRO A 1 105 ? -0.738 -20.030 -26.617 1.00 47.88 105 PRO A O 1
ATOM 810 N N . GLU A 1 106 ? 0.955 -21.173 -27.580 1.00 52.31 106 GLU A N 1
ATOM 811 C CA . GLU A 1 106 ? 0.180 -22.378 -27.823 1.00 52.31 106 GLU A CA 1
ATOM 812 C C . GLU A 1 106 ? -0.314 -22.860 -26.462 1.00 52.31 106 GLU A C 1
ATOM 814 O O . GLU A 1 106 ? 0.397 -22.710 -25.461 1.00 52.31 106 GLU A O 1
ATOM 819 N N . ASP A 1 107 ? -1.549 -23.362 -26.425 1.00 50.88 107 ASP A N 1
ATOM 820 C CA . ASP A 1 107 ? -2.145 -23.979 -25.249 1.00 50.88 107 ASP A CA 1
ATOM 821 C C . ASP A 1 107 ? -1.266 -25.169 -24.835 1.00 50.88 107 ASP A C 1
ATOM 823 O O . ASP A 1 107 ? -1.509 -26.318 -25.196 1.00 50.88 107 ASP A O 1
ATOM 827 N N . HIS A 1 108 ? -0.184 -24.893 -24.110 1.00 44.97 108 HIS A N 1
ATOM 828 C CA . HIS A 1 108 ? 0.555 -25.900 -23.391 1.00 44.97 108 HIS A CA 1
ATOM 829 C C . HIS A 1 108 ? -0.393 -26.361 -22.297 1.00 44.97 108 HIS A C 1
ATOM 831 O O . HIS A 1 108 ? -0.556 -25.685 -21.280 1.00 44.97 108 HIS A O 1
ATOM 837 N N . GLU A 1 109 ? -1.050 -27.495 -22.554 1.00 48.81 109 GLU A N 1
ATOM 838 C CA . GLU A 1 109 ? -1.656 -28.325 -21.526 1.00 48.81 109 GLU A CA 1
ATOM 839 C C . GLU A 1 109 ? -0.690 -28.347 -20.343 1.00 48.81 109 GLU A C 1
ATOM 841 O O . GLU A 1 109 ? 0.426 -28.867 -20.425 1.00 48.81 109 GLU A O 1
ATOM 846 N N . THR A 1 110 ? -1.096 -27.699 -19.255 1.00 49.66 110 THR A N 1
ATOM 847 C CA . THR A 1 110 ? -0.444 -27.853 -17.964 1.00 49.66 110 THR A CA 1
ATOM 848 C C . THR A 1 110 ? -0.354 -29.350 -17.701 1.00 49.66 110 THR A C 1
ATOM 850 O O . THR A 1 110 ? -1.410 -29.988 -17.669 1.00 49.66 110 THR A O 1
ATOM 853 N N . PRO A 1 111 ? 0.845 -29.939 -17.540 1.00 50.03 111 PRO A N 1
ATOM 854 C CA . PRO A 1 111 ? 0.923 -31.332 -17.148 1.00 50.03 111 PRO A CA 1
ATOM 855 C C . PRO A 1 111 ? 0.215 -31.448 -15.802 1.00 50.03 111 PRO A C 1
ATOM 857 O O . PRO A 1 111 ? 0.500 -30.665 -14.890 1.00 50.03 111 PRO A O 1
ATOM 860 N N . ASP A 1 112 ? -0.746 -32.370 -15.728 1.00 47.34 112 ASP A N 1
ATOM 861 C CA . ASP A 1 112 ? -1.50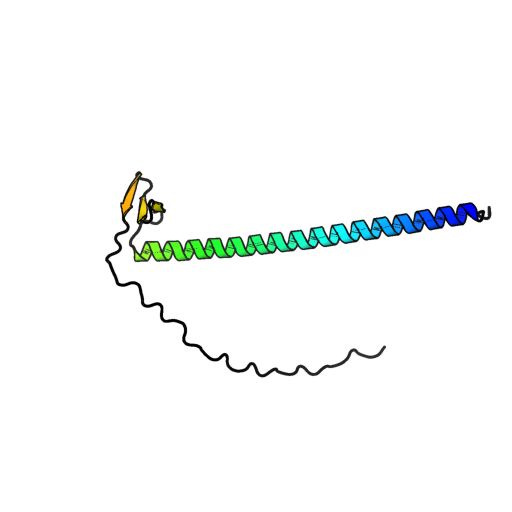8 -32.678 -14.525 1.00 47.34 112 ASP A CA 1
ATOM 862 C C . ASP A 1 112 ? -0.562 -32.702 -13.326 1.00 47.34 112 ASP A C 1
ATOM 864 O O . ASP A 1 112 ? 0.350 -33.529 -13.236 1.00 47.34 112 ASP A O 1
ATOM 868 N N . ALA A 1 113 ? -0.759 -31.755 -12.411 1.00 52.16 113 ALA A N 1
ATOM 869 C CA . ALA A 1 113 ? -0.095 -31.786 -11.129 1.00 52.16 113 ALA A CA 1
ATOM 870 C C . ALA A 1 113 ? -0.605 -33.034 -10.402 1.00 52.16 113 ALA A C 1
ATOM 872 O O . ALA A 1 113 ? -1.690 -33.024 -9.816 1.00 52.16 113 ALA A O 1
ATOM 873 N N . GLU A 1 114 ? 0.161 -34.126 -10.464 1.00 47.78 114 GLU A N 1
ATOM 874 C CA . GLU A 1 114 ? -0.008 -35.252 -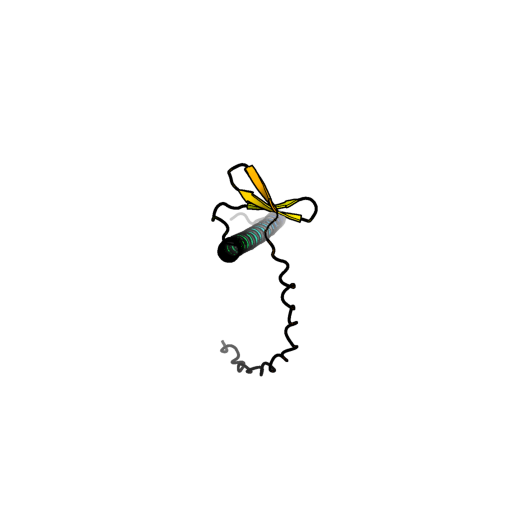9.557 1.00 47.78 114 GLU A CA 1
ATOM 875 C C . GLU A 1 114 ? 0.020 -34.689 -8.136 1.00 47.78 114 GLU A C 1
ATOM 877 O O . GLU A 1 114 ? 1.041 -34.220 -7.629 1.00 47.78 114 GLU A O 1
ATOM 882 N N . ALA A 1 115 ? -1.151 -34.685 -7.504 1.00 49.00 115 ALA A N 1
ATOM 883 C CA . ALA A 1 115 ? -1.306 -34.326 -6.115 1.00 49.00 115 ALA A CA 1
ATOM 884 C C . ALA A 1 115 ? -0.547 -35.355 -5.270 1.00 49.00 115 ALA A C 1
ATOM 886 O O . ALA A 1 115 ? -1.078 -36.412 -4.917 1.00 49.00 115 ALA A O 1
ATOM 887 N N . THR A 1 116 ? 0.701 -35.042 -4.931 1.00 51.25 116 THR A N 1
ATOM 888 C CA . THR A 1 116 ? 1.443 -35.736 -3.883 1.00 51.25 116 THR A CA 1
ATOM 889 C C . THR A 1 116 ? 0.642 -35.601 -2.590 1.00 51.25 116 THR A C 1
ATOM 891 O O . THR A 1 116 ? 0.634 -34.550 -1.948 1.00 51.25 116 THR A O 1
ATOM 894 N N . ARG A 1 117 ? -0.083 -36.661 -2.213 1.00 47.25 117 ARG A N 1
ATOM 895 C CA . ARG A 1 117 ? -0.727 -36.765 -0.901 1.00 47.25 117 ARG A CA 1
ATOM 896 C C . ARG A 1 117 ? 0.360 -36.742 0.167 1.00 47.25 117 ARG A C 1
ATOM 898 O O . ARG A 1 117 ? 1.107 -37.705 0.312 1.00 47.25 117 ARG A O 1
ATOM 905 N N . ILE A 1 118 ? 0.420 -35.652 0.919 1.00 54.25 118 ILE A N 1
ATOM 906 C CA . ILE A 1 118 ? 1.122 -35.605 2.200 1.00 54.25 118 ILE A CA 1
ATOM 907 C C . ILE A 1 118 ? 0.331 -36.513 3.160 1.00 54.25 118 ILE A C 1
ATOM 909 O O . ILE A 1 118 ? -0.883 -36.326 3.275 1.00 54.25 118 ILE A O 1
ATOM 913 N N . PRO A 1 119 ? 0.945 -37.526 3.798 1.00 48.88 119 PRO A N 1
ATOM 914 C CA . PRO A 1 119 ? 0.254 -38.321 4.801 1.00 48.88 119 PRO A CA 1
ATOM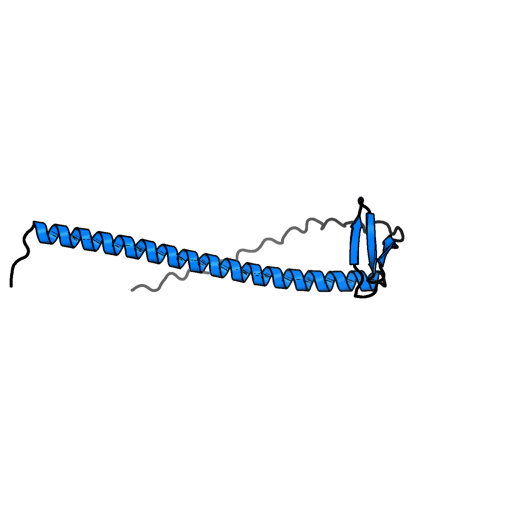 915 C C . PRO A 1 119 ? -0.079 -37.449 6.016 1.00 48.88 119 PRO A C 1
ATOM 917 O O . PRO A 1 119 ? 0.772 -36.743 6.553 1.00 48.88 119 PRO A O 1
ATOM 920 N N . ASP A 1 120 ? -1.348 -37.506 6.406 1.00 52.56 120 ASP A N 1
ATOM 921 C CA . ASP A 1 120 ? -1.938 -36.849 7.568 1.00 52.56 120 ASP A CA 1
ATOM 922 C C . ASP A 1 120 ? -1.447 -37.552 8.846 1.00 52.56 120 ASP A C 1
ATOM 924 O O . ASP A 1 120 ? -2.064 -38.499 9.339 1.00 52.56 120 ASP A O 1
ATOM 928 N N . GLU A 1 121 ? -0.274 -37.158 9.348 1.00 54.97 121 GLU A N 1
ATOM 929 C CA . GLU A 1 121 ? 0.122 -37.493 10.715 1.00 54.97 121 GLU A CA 1
ATOM 930 C C . GLU A 1 121 ? -0.646 -36.573 11.667 1.00 54.97 121 GLU A C 1
ATOM 932 O O . GLU A 1 121 ? -0.284 -35.419 11.899 1.00 54.97 121 GLU A O 1
ATOM 937 N N . GLY A 1 122 ? -1.759 -37.102 12.180 1.00 58.94 122 GLY A N 1
ATOM 938 C CA . GLY A 1 122 ? -2.592 -36.434 13.171 1.00 58.94 122 GLY A CA 1
ATOM 939 C C . GLY A 1 122 ? -1.801 -36.008 14.418 1.00 58.94 122 GLY A C 1
ATOM 940 O O . GLY A 1 122 ? -0.749 -36.574 14.730 1.00 58.94 122 GLY A O 1
ATOM 941 N N . PRO A 1 123 ? -2.300 -35.004 15.159 1.00 62.69 123 PRO A N 1
ATOM 942 C CA . PRO A 1 123 ? -1.574 -34.423 16.280 1.00 62.69 123 PRO A CA 1
ATOM 943 C C . PRO A 1 123 ? -1.324 -35.468 17.380 1.00 62.69 123 PRO A C 1
ATOM 945 O O . PRO A 1 123 ? -2.205 -36.294 17.647 1.00 62.69 123 PRO A O 1
ATOM 948 N N . PRO A 1 124 ? -0.159 -35.433 18.056 1.00 58.91 124 PRO A N 1
ATOM 949 C CA . PRO A 1 124 ? 0.107 -36.335 19.166 1.00 58.91 124 PRO A CA 1
ATOM 950 C C . PRO A 1 124 ? -0.925 -36.113 20.281 1.00 58.91 124 PRO A C 1
ATOM 952 O O . PRO A 1 124 ? -1.205 -34.981 20.679 1.00 58.91 124 PRO A O 1
ATOM 955 N N . ALA A 1 125 ? -1.514 -37.219 20.736 1.00 65.50 125 ALA A N 1
ATOM 956 C CA . ALA A 1 125 ? -2.488 -37.277 21.823 1.00 65.50 125 ALA A CA 1
ATOM 957 C C . ALA A 1 125 ? -1.882 -36.771 23.161 1.00 65.50 125 ALA A C 1
ATOM 959 O O . ALA A 1 125 ? -0.656 -36.785 23.296 1.00 65.50 125 ALA A O 1
ATOM 960 N N . PRO A 1 126 ? -2.719 -36.302 24.113 1.00 63.19 126 PRO A N 1
ATOM 961 C CA . PRO A 1 126 ? -2.306 -35.468 25.249 1.00 63.19 126 PRO A CA 1
ATOM 962 C C . PRO A 1 126 ? -1.456 -36.172 26.312 1.00 63.19 126 PRO A C 1
ATOM 964 O O . PRO A 1 126 ? -1.607 -37.403 26.489 1.00 63.19 126 PRO A O 1
#

Radius of gyration: 32.52 Å; chains: 1; bounding box: 47×59×96 Å

Secondary structure (DSSP, 8-state):
-PPPPHHHHHHHHHHHHHHHHHHHHHHHHHHHHHHHHHHHHHHHHHHHHHHHHHHHHHHHHHHHTT--TT-EEEEETTEEEEE-TTS-EEE------------PPP---------------PPPP-